Protein AF-A0A953AF83-F1 (afdb_monomer)

Sequence (81 aa)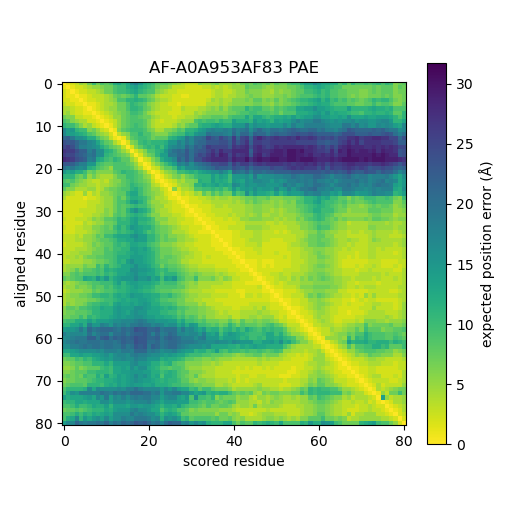:
NIVKRHQRPRPIQKASRMGGPQMIPGGIVEKPAPLPVSNVMVVCPTCKRPTRVGTVVKTVKDKTVRVRVCKREGCGQEIDR

pLDDT: mean 85.33, std 9.74, range [57.12, 96.12]

Secondary structure (DSSP, 8-state):
-EEEEEE--EE-TT--SSS--PEEP-EEEEEEPP--GGG--EEPTTT-SEE-EEEEEEEETTEEEEEEEE-STTT--BS--

Radius of gyration: 22.48 Å; Cα contacts (8 Å, |Δi|>4): 122; chains: 1; bounding box: 48×38×43 Å

Structure (mmCIF, N/CA/C/O backbone):
data_AF-A0A953AF83-F1
#
_entry.id   AF-A0A953AF83-F1
#
loop_
_atom_site.group_PDB
_atom_site.id
_atom_site.type_symbol
_atom_site.label_atom_id
_atom_site.label_alt_id
_atom_site.label_comp_id
_atom_site.label_asym_id
_atom_site.label_entity_id
_atom_site.label_seq_id
_atom_site.pdbx_PDB_ins_code
_atom_site.Cartn_x
_atom_site.Cartn_y
_atom_site.Cartn_z
_atom_site.occupancy
_atom_site.B_iso_or_equiv
_atom_site.auth_seq_id
_atom_site.auth_comp_id
_atom_site.auth_asym_id
_atom_site.auth_atom_id
_atom_site.pdbx_PDB_model_num
ATOM 1 N N . ASN A 1 1 ? 4.379 -7.281 -10.018 1.00 85.31 1 ASN A N 1
ATOM 2 C CA . ASN A 1 1 ? 4.025 -6.769 -11.356 1.00 85.31 1 ASN A CA 1
ATOM 3 C C . ASN A 1 1 ? 5.102 -5.781 -11.782 1.00 85.31 1 ASN A C 1
ATOM 5 O O . ASN A 1 1 ? 5.042 -4.632 -11.362 1.00 85.31 1 ASN A O 1
ATOM 9 N N . ILE A 1 2 ? 6.144 -6.244 -12.475 1.00 92.81 2 ILE A N 1
ATOM 10 C CA . ILE A 1 2 ? 7.306 -5.422 -12.849 1.00 92.81 2 ILE A CA 1
ATOM 11 C C . ILE A 1 2 ? 7.326 -5.315 -14.368 1.00 92.81 2 ILE A C 1
ATOM 13 O O . ILE A 1 2 ? 7.243 -6.329 -15.058 1.00 92.81 2 ILE A O 1
ATOM 17 N N . VAL A 1 3 ? 7.428 -4.091 -14.877 1.00 94.00 3 VAL A N 1
ATOM 18 C CA . VAL A 1 3 ? 7.537 -3.816 -16.309 1.00 94.00 3 VAL A CA 1
ATOM 19 C C . VAL A 1 3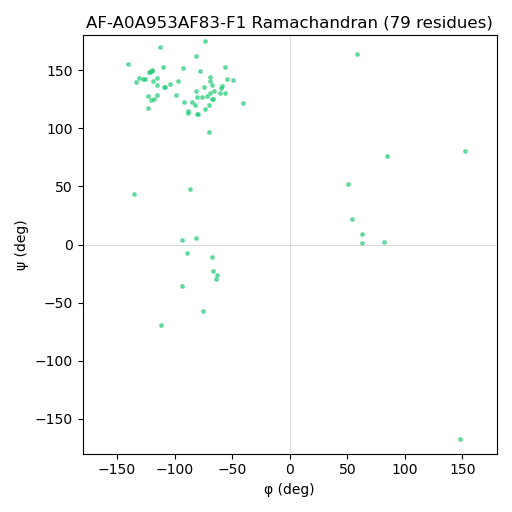 ? 8.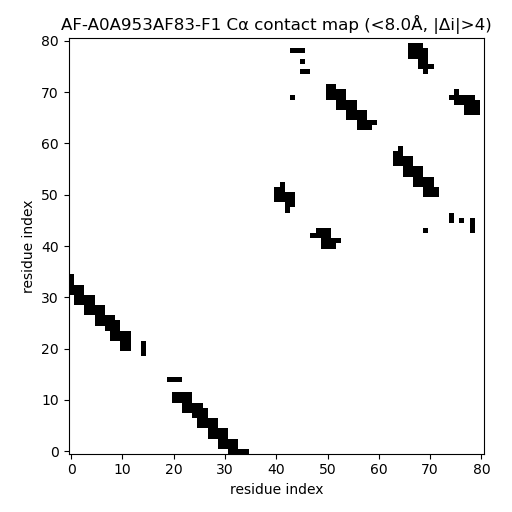845 -3.105 -16.608 1.00 94.00 3 VAL A C 1
ATOM 21 O O . VAL A 1 3 ? 9.283 -2.220 -15.870 1.00 94.00 3 VAL A O 1
ATOM 24 N N . LYS A 1 4 ? 9.458 -3.483 -17.726 1.00 94.06 4 LYS A N 1
ATOM 25 C CA . LYS A 1 4 ? 10.638 -2.813 -18.265 1.00 94.06 4 LYS A CA 1
ATOM 26 C C . LYS A 1 4 ? 10.188 -1.588 -19.051 1.00 94.06 4 LYS A C 1
ATOM 28 O O . LYS A 1 4 ? 9.425 -1.703 -20.008 1.00 94.06 4 LYS A O 1
ATOM 33 N N . ARG A 1 5 ? 10.645 -0.403 -18.646 1.00 90.81 5 ARG A N 1
ATOM 34 C CA . ARG A 1 5 ? 10.319 0.866 -19.301 1.00 90.81 5 ARG A CA 1
ATOM 35 C C . ARG A 1 5 ? 11.587 1.553 -19.778 1.00 90.81 5 ARG A C 1
ATOM 37 O O . ARG A 1 5 ? 12.463 1.877 -18.983 1.00 90.81 5 ARG A O 1
ATOM 44 N N . HIS A 1 6 ? 11.631 1.851 -21.069 1.00 92.56 6 HIS A N 1
ATOM 45 C CA . HIS A 1 6 ? 12.678 2.677 -21.653 1.00 92.56 6 HIS A CA 1
ATOM 46 C C . HIS A 1 6 ? 12.557 4.115 -21.136 1.00 92.56 6 HIS A C 1
ATOM 48 O O . HIS A 1 6 ? 11.496 4.743 -21.228 1.00 92.56 6 HIS A O 1
ATOM 54 N N . GLN A 1 7 ? 13.644 4.635 -20.577 1.00 89.31 7 GLN A N 1
ATOM 55 C CA . GLN A 1 7 ? 13.748 5.995 -20.073 1.00 89.31 7 GLN A CA 1
ATOM 56 C C . GLN A 1 7 ? 14.817 6.746 -20.863 1.00 89.31 7 GLN A C 1
ATOM 58 O O . GLN A 1 7 ? 15.960 6.306 -20.965 1.00 89.31 7 GLN A O 1
ATOM 63 N N . ARG A 1 8 ? 14.437 7.897 -21.426 1.00 86.31 8 ARG A N 1
ATOM 64 C CA . ARG A 1 8 ? 15.391 8.814 -22.059 1.00 86.31 8 ARG A CA 1
ATOM 65 C C . ARG A 1 8 ? 16.284 9.447 -20.981 1.00 86.31 8 ARG A C 1
ATOM 67 O O . ARG A 1 8 ? 15.757 9.730 -19.898 1.00 86.31 8 ARG A O 1
ATOM 74 N N . PRO A 1 9 ? 17.573 9.700 -21.265 1.00 87.00 9 PRO A N 1
ATOM 75 C CA . PRO A 1 9 ? 18.428 10.487 -20.383 1.00 87.00 9 PRO A CA 1
ATOM 76 C C . PRO A 1 9 ? 17.791 11.850 -20.089 1.00 87.00 9 PRO A C 1
ATOM 78 O O . PRO A 1 9 ? 17.146 12.435 -20.964 1.00 87.00 9 PRO A O 1
ATOM 81 N N . ARG A 1 10 ? 17.925 12.345 -18.856 1.00 84.88 10 ARG A N 1
ATOM 82 C CA . ARG A 1 10 ? 17.368 13.648 -18.447 1.00 84.88 10 ARG A CA 1
ATOM 83 C C . ARG A 1 10 ? 18.404 14.455 -17.666 1.00 84.88 10 ARG A C 1
ATOM 85 O O . ARG A 1 10 ? 19.089 13.866 -16.835 1.00 84.88 10 ARG A O 1
ATOM 92 N N . PRO A 1 11 ? 18.507 15.777 -17.875 1.00 81.12 11 PRO A N 1
ATOM 93 C CA . PRO A 1 11 ? 19.400 16.620 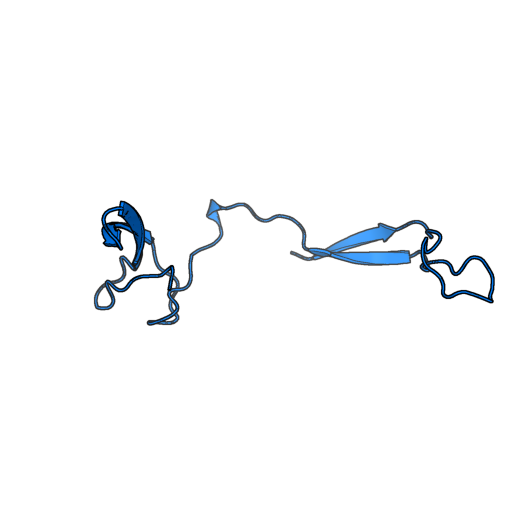-17.089 1.00 81.12 11 PRO A CA 1
ATOM 94 C C . PRO A 1 11 ? 18.919 16.715 -15.632 1.00 81.12 11 PRO A C 1
ATOM 96 O O . PRO A 1 11 ? 17.722 16.870 -15.369 1.00 81.12 11 PRO A O 1
ATOM 99 N N . ILE A 1 12 ? 19.847 16.624 -14.678 1.00 77.12 12 ILE A N 1
ATOM 100 C CA . ILE A 1 12 ? 19.585 16.815 -13.249 1.00 77.12 12 ILE A CA 1
ATOM 101 C C . ILE A 1 12 ? 19.518 18.321 -12.988 1.00 77.12 12 ILE A C 1
ATOM 103 O O . ILE A 1 12 ? 20.516 19.027 -13.074 1.00 77.12 12 ILE A O 1
ATOM 107 N N . GLN A 1 13 ? 18.332 18.824 -12.640 1.00 69.75 13 GLN A N 1
ATOM 108 C CA . GLN A 1 13 ? 18.079 20.260 -12.435 1.00 69.75 13 GLN A CA 1
ATOM 109 C C . GLN A 1 13 ? 18.805 20.865 -11.214 1.00 69.75 13 GLN A C 1
ATOM 111 O O . GLN A 1 13 ? 18.809 22.080 -11.049 1.00 69.75 13 GLN A O 1
ATOM 116 N N . LYS A 1 14 ? 19.401 20.038 -10.346 1.00 64.19 14 LYS A N 1
ATOM 117 C CA . LYS A 1 14 ? 20.123 20.456 -9.131 1.00 64.19 14 LYS A CA 1
ATOM 118 C C . LYS A 1 14 ? 21.455 19.715 -8.967 1.00 64.19 14 LYS A C 1
ATOM 120 O O . LYS A 1 14 ? 21.768 19.245 -7.877 1.00 64.19 14 LYS A O 1
ATOM 125 N N . ALA A 1 15 ? 22.214 19.564 -10.051 1.00 62.84 15 ALA A N 1
ATOM 126 C CA . ALA A 1 15 ? 23.614 19.161 -9.944 1.00 62.84 15 ALA A CA 1
ATOM 127 C C . ALA A 1 15 ? 24.359 20.225 -9.121 1.00 62.84 15 ALA A C 1
ATOM 129 O O . ALA A 1 15 ? 24.164 21.421 -9.343 1.00 62.84 15 ALA A O 1
ATOM 130 N N . SER A 1 16 ? 25.113 19.807 -8.107 1.00 63.34 16 SER A N 1
ATOM 131 C CA . SER A 1 16 ? 25.778 20.701 -7.157 1.00 63.34 16 SER A CA 1
ATOM 132 C C . SER A 1 16 ? 2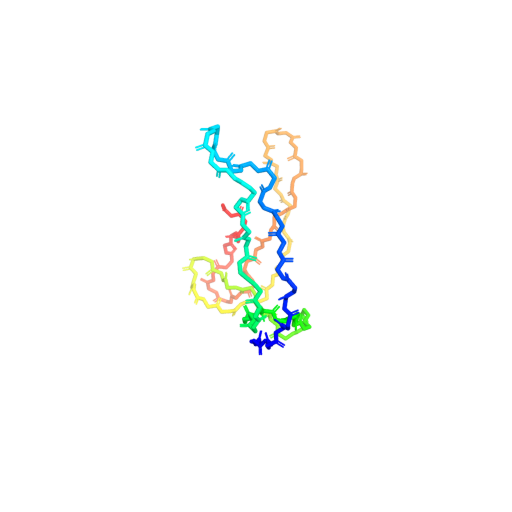6.551 21.818 -7.860 1.00 63.34 16 SER A C 1
ATOM 134 O O . SER A 1 16 ? 27.187 21.597 -8.889 1.00 63.34 16 SER A O 1
ATOM 136 N N . ARG A 1 17 ? 26.498 23.018 -7.269 1.00 61.00 17 ARG A N 1
ATOM 137 C CA . ARG A 1 17 ? 27.288 24.199 -7.644 1.00 61.00 17 ARG A CA 1
ATOM 138 C C . ARG A 1 17 ? 28.719 23.756 -7.982 1.00 61.00 17 ARG A C 1
ATOM 140 O O . ARG A 1 17 ? 29.373 23.199 -7.110 1.00 61.00 17 ARG A O 1
ATOM 147 N N . MET A 1 18 ? 29.176 24.038 -9.204 1.00 59.66 18 MET A N 1
ATOM 148 C CA . MET A 1 18 ? 30.501 23.702 -9.762 1.00 59.66 18 MET A CA 1
ATOM 149 C C . MET A 1 18 ? 30.633 22.291 -10.374 1.00 59.66 18 MET A C 1
ATOM 151 O O . MET A 1 18 ? 31.272 21.415 -9.803 1.00 59.66 18 MET A O 1
ATOM 155 N N . GLY A 1 19 ? 30.095 22.083 -11.586 1.00 57.12 19 GLY A N 1
ATOM 156 C CA . GLY A 1 19 ? 30.496 20.947 -12.433 1.00 57.12 19 GLY A CA 1
ATOM 157 C C . GLY A 1 19 ? 29.435 20.429 -13.404 1.00 57.12 19 GLY A C 1
ATOM 158 O O . GLY A 1 19 ? 28.828 19.407 -13.125 1.00 57.12 19 GLY A O 1
ATOM 159 N N . GLY A 1 20 ? 29.265 21.094 -14.557 1.00 65.31 20 GLY A N 1
ATOM 160 C CA . GLY A 1 20 ? 28.553 20.590 -15.748 1.00 65.31 20 GLY A CA 1
ATOM 161 C C . GLY A 1 20 ? 27.070 20.182 -15.586 1.00 65.31 20 GLY A C 1
ATOM 162 O O . GLY A 1 20 ? 26.565 19.980 -14.484 1.00 65.31 20 GLY A O 1
ATOM 163 N N . PRO A 1 21 ? 26.312 20.043 -16.689 1.00 64.69 21 PRO A N 1
ATOM 164 C CA . PRO A 1 21 ? 24.987 19.435 -16.634 1.00 64.69 21 PRO A CA 1
ATOM 165 C C . PRO A 1 21 ? 25.126 17.931 -16.350 1.00 64.69 21 PRO A C 1
ATOM 167 O O . PRO A 1 21 ? 25.360 17.126 -17.248 1.00 64.69 21 PRO A O 1
ATOM 170 N N . GLN A 1 22 ? 24.987 17.536 -15.086 1.00 69.69 22 GLN A N 1
ATOM 171 C CA . GLN A 1 22 ? 24.947 16.128 -14.688 1.00 69.69 22 GLN A CA 1
ATOM 172 C C . GLN A 1 22 ? 23.661 15.491 -15.246 1.00 69.69 22 GLN A C 1
ATOM 174 O O . GLN A 1 22 ? 22.561 16.004 -15.032 1.00 69.69 22 GLN A O 1
ATOM 179 N N . MET A 1 23 ? 23.779 14.400 -16.005 1.00 76.25 23 MET A N 1
ATOM 180 C CA . MET A 1 23 ? 22.640 13.719 -16.633 1.00 76.25 23 MET A CA 1
ATOM 181 C C . MET A 1 23 ? 22.284 12.436 -15.881 1.00 76.25 23 MET A C 1
ATOM 183 O O . MET A 1 23 ? 23.160 11.651 -15.533 1.00 76.25 23 MET A O 1
ATOM 187 N N . ILE A 1 24 ? 20.988 12.187 -15.687 1.00 80.56 24 ILE A N 1
ATOM 188 C CA . ILE A 1 24 ? 20.482 10.868 -15.301 1.00 80.56 24 ILE A CA 1
ATOM 189 C C . ILE A 1 24 ? 20.669 9.954 -16.516 1.00 80.56 24 ILE A C 1
ATOM 191 O O . ILE A 1 24 ? 20.085 10.260 -17.568 1.00 80.56 24 ILE A O 1
ATOM 195 N N . PRO A 1 25 ? 21.446 8.860 -16.405 1.00 78.31 25 PRO A N 1
ATOM 196 C CA . PRO A 1 25 ? 21.624 7.934 -17.509 1.00 78.31 25 PRO A CA 1
ATOM 197 C C . PRO A 1 25 ? 20.268 7.358 -17.925 1.00 78.31 25 PRO A C 1
ATOM 199 O O . PRO A 1 25 ? 19.426 7.003 -17.096 1.00 78.31 25 PRO A O 1
ATOM 202 N N . GLY A 1 26 ? 20.037 7.330 -19.236 1.00 84.25 26 GLY A N 1
ATOM 203 C CA . GLY A 1 26 ? 18.893 6.636 -19.814 1.00 84.25 26 GLY A CA 1
ATOM 204 C C . GLY A 1 26 ? 19.092 5.124 -19.777 1.00 84.25 26 GLY A C 1
ATOM 205 O O . GLY A 1 26 ? 20.150 4.628 -19.404 1.00 84.25 26 GLY A O 1
ATOM 206 N N . GLY A 1 27 ? 18.071 4.383 -20.191 1.00 89.81 27 GLY A N 1
ATOM 207 C CA . GLY A 1 27 ? 18.153 2.930 -20.280 1.00 89.81 27 GLY A CA 1
ATOM 208 C C . GLY A 1 27 ? 16.828 2.246 -19.998 1.00 89.81 27 GLY A C 1
ATOM 209 O O . GLY A 1 27 ? 15.765 2.873 -19.971 1.00 89.81 27 GLY A O 1
ATOM 210 N N . ILE A 1 28 ? 16.902 0.936 -19.803 1.00 90.69 28 ILE A N 1
ATOM 211 C CA . ILE A 1 28 ? 15.757 0.109 -19.441 1.00 90.69 28 ILE A CA 1
ATOM 212 C C . ILE A 1 28 ? 15.656 0.102 -17.918 1.00 90.69 28 ILE A C 1
ATOM 214 O O . ILE A 1 28 ? 16.533 -0.421 -17.239 1.00 90.69 28 ILE A O 1
ATOM 218 N N . VAL A 1 29 ? 14.588 0.695 -17.387 1.00 90.31 29 VAL A N 1
ATOM 219 C CA . VAL A 1 29 ? 14.328 0.771 -15.945 1.00 90.31 29 VAL A CA 1
ATOM 220 C C . VAL A 1 29 ? 13.167 -0.147 -15.597 1.00 90.31 29 VAL A C 1
ATOM 222 O O . VAL A 1 29 ? 12.135 -0.137 -16.271 1.00 90.31 29 VAL A O 1
ATOM 225 N N . GLU A 1 30 ? 13.307 -0.911 -14.523 1.00 92.44 30 GLU A N 1
ATOM 226 C CA . GLU A 1 30 ? 12.221 -1.713 -13.968 1.00 92.44 30 GLU A CA 1
ATOM 227 C C . GLU A 1 30 ? 11.303 -0.836 -13.116 1.00 92.44 30 GLU A C 1
ATOM 229 O O . GLU A 1 30 ? 11.754 -0.102 -12.235 1.00 92.44 30 GLU A O 1
ATOM 234 N N . LYS A 1 31 ? 9.999 -0.863 -13.406 1.00 91.38 31 LYS A N 1
ATOM 235 C CA . LYS A 1 31 ? 8.992 -0.091 -12.669 1.00 91.38 31 LYS A CA 1
ATOM 236 C C . LYS A 1 31 ? 7.823 -0.986 -12.270 1.00 91.38 31 LYS A C 1
ATOM 238 O O . LYS A 1 31 ? 7.443 -1.863 -13.049 1.00 91.38 31 LYS A O 1
ATOM 243 N N . PRO A 1 32 ? 7.227 -0.777 -11.084 1.00 94.25 32 PRO A N 1
ATOM 244 C CA . PRO A 1 32 ? 6.017 -1.485 -10.710 1.00 94.25 32 PRO A CA 1
ATOM 245 C C . PRO A 1 32 ? 4.871 -1.057 -11.631 1.00 94.25 32 PRO A C 1
ATOM 247 O O . PRO A 1 32 ? 4.659 0.134 -11.866 1.00 94.25 32 PRO A O 1
ATOM 250 N N . ALA A 1 33 ? 4.140 -2.031 -12.158 1.00 94.88 33 ALA A N 1
ATOM 251 C CA . ALA A 1 33 ? 2.923 -1.792 -12.918 1.00 94.88 33 ALA A CA 1
ATOM 252 C C . ALA A 1 33 ? 1.682 -1.853 -12.009 1.00 94.88 33 ALA A C 1
ATOM 254 O O . ALA A 1 33 ? 1.700 -2.569 -10.999 1.00 94.88 33 ALA A O 1
ATOM 255 N N . PRO A 1 34 ? 0.602 -1.126 -12.358 1.00 94.38 34 PRO A N 1
ATOM 256 C CA . PRO A 1 34 ? -0.640 -1.130 -11.593 1.00 94.38 34 PRO A CA 1
ATOM 257 C C . PRO A 1 34 ? -1.221 -2.537 -11.423 1.00 94.38 34 PRO A C 1
ATOM 259 O O . PRO A 1 34 ? -1.022 -3.417 -12.261 1.00 94.38 34 PRO A O 1
ATOM 262 N N . LEU A 1 35 ? -1.966 -2.740 -10.341 1.00 94.75 35 LEU A N 1
ATOM 263 C CA . LEU A 1 35 ? -2.744 -3.951 -10.096 1.00 94.75 35 LEU A CA 1
ATOM 264 C C . LEU A 1 35 ? -4.203 -3.564 -9.824 1.00 94.75 35 LEU A C 1
ATOM 266 O O . LEU A 1 35 ? -4.435 -2.546 -9.167 1.00 94.75 35 LEU A O 1
ATOM 270 N N . PRO A 1 36 ? -5.184 -4.355 -10.295 1.00 96.12 36 PRO A N 1
ATOM 271 C CA . PRO A 1 36 ? -6.585 -4.143 -9.953 1.00 96.12 36 PRO A CA 1
ATOM 272 C C . PRO A 1 36 ? -6.805 -4.204 -8.440 1.00 96.12 36 PRO A C 1
ATOM 274 O O . PRO A 1 36 ? -6.314 -5.112 -7.768 1.00 96.12 36 PRO A O 1
ATOM 277 N N . VAL A 1 37 ? -7.594 -3.266 -7.910 1.00 93.50 37 VAL A N 1
ATOM 278 C CA . VAL A 1 37 ? -7.879 -3.175 -6.467 1.00 93.50 37 VAL A CA 1
ATOM 279 C C . VAL A 1 37 ? -8.626 -4.403 -5.930 1.00 93.50 37 VAL A C 1
ATOM 281 O O . VAL A 1 37 ? -8.485 -4.750 -4.763 1.00 93.50 37 VAL A O 1
ATOM 284 N N . SER A 1 38 ? -9.375 -5.108 -6.781 1.00 94.06 38 SER A N 1
ATOM 285 C CA . SER A 1 38 ? -10.073 -6.352 -6.432 1.00 94.06 38 SER A CA 1
ATOM 286 C C . SER A 1 38 ? -9.133 -7.516 -6.109 1.00 94.06 38 SER A C 1
ATOM 288 O O . SER A 1 38 ? -9.536 -8.445 -5.417 1.00 94.06 38 SER A O 1
ATOM 290 N N . ASN A 1 39 ? -7.891 -7.474 -6.602 1.00 94.44 39 ASN A N 1
ATOM 291 C CA . ASN A 1 39 ? -6.934 -8.576 -6.486 1.00 94.44 39 ASN A CA 1
ATOM 292 C C . ASN A 1 39 ? -6.025 -8.441 -5.256 1.00 94.44 39 ASN A C 1
ATOM 294 O O . ASN A 1 39 ? -5.102 -9.236 -5.082 1.00 94.44 39 ASN A O 1
ATOM 298 N N . VAL A 1 40 ? -6.252 -7.430 -4.414 1.00 93.94 40 VAL A N 1
ATOM 299 C CA . VAL A 1 40 ? -5.462 -7.175 -3.207 1.00 93.94 40 VAL A CA 1
ATOM 300 C C . VAL A 1 40 ? -6.346 -7.201 -1.963 1.00 93.94 40 VAL A C 1
ATOM 302 O O . VAL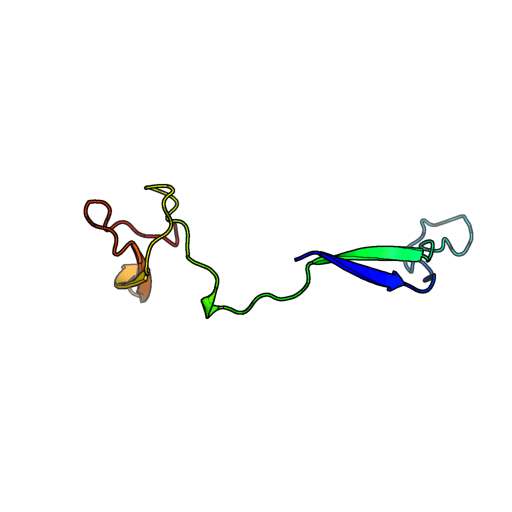 A 1 40 ? -7.518 -6.832 -1.994 1.00 93.94 40 VAL A O 1
ATOM 305 N N . MET A 1 41 ? -5.772 -7.632 -0.840 1.00 93.00 41 MET A N 1
ATOM 306 C CA . MET A 1 41 ? -6.432 -7.633 0.467 1.00 93.00 41 MET A CA 1
ATOM 307 C C . MET A 1 41 ? -5.625 -6.827 1.477 1.00 93.00 41 MET A C 1
ATOM 309 O O . MET A 1 41 ? -4.396 -6.797 1.430 1.00 93.00 41 MET A O 1
ATOM 313 N N . VAL A 1 42 ? -6.322 -6.208 2.431 1.00 92.31 42 VAL A N 1
ATOM 314 C CA . VAL A 1 42 ? -5.679 -5.496 3.537 1.00 92.31 42 VAL A CA 1
ATOM 315 C C . VAL A 1 42 ? -5.155 -6.510 4.548 1.00 92.31 42 VAL A C 1
ATOM 317 O O . VAL A 1 42 ? -5.898 -7.366 5.040 1.00 92.31 42 VAL A O 1
ATOM 320 N N . VAL A 1 43 ? -3.873 -6.401 4.879 1.00 91.94 43 VAL A N 1
ATOM 321 C CA . VAL A 1 43 ? -3.262 -7.175 5.959 1.00 91.94 43 VAL A CA 1
ATOM 322 C C . VAL A 1 43 ? -3.497 -6.435 7.269 1.00 91.94 43 VAL A C 1
ATOM 324 O O . VAL A 1 43 ? -3.128 -5.272 7.407 1.00 91.94 43 VAL A O 1
ATOM 327 N N . CYS A 1 44 ? -4.136 -7.099 8.231 1.00 91.38 44 CYS A N 1
ATOM 328 C CA . CYS A 1 44 ? -4.364 -6.512 9.548 1.00 91.38 44 CYS A CA 1
ATOM 329 C C . CYS A 1 44 ? -3.032 -6.451 10.326 1.00 91.38 44 CYS A C 1
ATOM 331 O O . CYS A 1 44 ? -2.388 -7.495 10.459 1.00 91.38 44 CYS A O 1
ATOM 333 N N . PRO A 1 45 ? -2.628 -5.290 10.881 1.00 90.75 45 PRO A N 1
ATOM 334 C CA . PRO A 1 45 ? -1.353 -5.154 11.594 1.00 90.75 45 PRO A CA 1
ATOM 335 C C . PRO A 1 45 ? -1.286 -6.020 12.861 1.00 90.75 45 PRO A C 1
ATOM 337 O O . PRO A 1 45 ? -0.216 -6.511 13.210 1.00 90.75 45 PRO A O 1
ATOM 340 N N . THR A 1 46 ? -2.427 -6.278 13.510 1.00 89.88 46 THR A N 1
ATOM 341 C CA . THR A 1 46 ? -2.497 -7.117 14.713 1.00 89.88 46 THR A CA 1
ATOM 342 C C . THR A 1 46 ? -2.374 -8.602 14.395 1.00 89.88 46 THR A C 1
ATOM 344 O O . THR A 1 46 ? -1.505 -9.282 14.932 1.00 89.88 46 THR A O 1
ATOM 347 N N . CYS A 1 47 ? -3.251 -9.143 13.539 1.00 89.88 47 CYS A N 1
ATOM 348 C CA . CYS A 1 47 ? -3.275 -10.589 13.293 1.00 89.88 47 CYS A CA 1
ATOM 349 C C . CYS A 1 47 ? -2.352 -11.036 12.149 1.00 89.88 47 CYS A C 1
ATOM 351 O O . CYS A 1 47 ? -2.199 -12.240 11.947 1.00 89.88 47 CYS A O 1
ATOM 353 N N . LYS A 1 48 ? -1.748 -10.092 11.408 1.00 90.75 48 LYS A N 1
ATOM 354 C CA . LYS A 1 48 ? -0.838 -10.310 10.265 1.00 90.75 48 LYS A CA 1
ATOM 355 C C . LYS A 1 48 ? -1.410 -11.209 9.166 1.00 90.75 48 LYS A C 1
ATOM 357 O O . LYS A 1 48 ? -0.670 -11.796 8.383 1.00 90.75 48 LYS A O 1
ATOM 362 N N . ARG A 1 49 ? -2.737 -11.333 9.103 1.00 90.81 49 ARG A N 1
ATOM 363 C CA . ARG A 1 49 ? -3.442 -12.139 8.097 1.00 90.81 49 ARG A CA 1
ATOM 364 C C . ARG A 1 49 ? -4.190 -11.206 7.136 1.00 90.81 49 ARG A C 1
ATOM 366 O O . ARG A 1 49 ? -4.549 -10.096 7.541 1.00 90.81 49 ARG A O 1
ATOM 373 N N . PRO A 1 50 ? -4.430 -11.618 5.880 1.00 92.62 50 PRO A N 1
ATOM 374 C CA . PRO A 1 50 ? -5.275 -10.869 4.956 1.00 92.62 50 PRO A CA 1
ATOM 375 C C . PRO A 1 50 ? -6.734 -10.933 5.419 1.00 92.62 50 PRO A C 1
ATOM 377 O O . PRO A 1 50 ? -7.247 -12.008 5.739 1.00 92.62 50 PRO A O 1
ATOM 380 N N . THR A 1 51 ? -7.406 -9.784 5.495 1.00 93.06 51 THR A N 1
ATOM 381 C CA . THR A 1 51 ? -8.761 -9.682 6.060 1.00 93.06 51 THR A CA 1
ATOM 382 C C . THR A 1 51 ? -9.642 -8.725 5.263 1.00 93.06 51 THR A C 1
ATOM 384 O O . THR A 1 51 ? -9.153 -7.811 4.600 1.00 93.06 51 THR A O 1
ATOM 387 N N . ARG A 1 52 ? -10.964 -8.928 5.335 1.00 92.31 52 ARG A N 1
ATOM 388 C CA . ARG A 1 52 ? -11.933 -7.920 4.886 1.00 92.31 52 ARG A CA 1
ATOM 389 C C . ARG A 1 52 ? -12.061 -6.822 5.938 1.00 92.31 52 ARG A C 1
ATOM 391 O O . ARG A 1 52 ? -11.952 -7.078 7.137 1.00 92.31 52 ARG A O 1
ATOM 398 N N . VAL A 1 53 ? -12.348 -5.614 5.470 1.00 92.88 53 VAL A N 1
ATOM 399 C CA . VAL A 1 53 ? -12.478 -4.427 6.313 1.00 92.88 53 VAL A CA 1
ATOM 400 C C . VAL A 1 53 ? -13.947 -4.156 6.651 1.00 92.88 53 VAL A C 1
ATOM 402 O O . VAL A 1 53 ? -14.839 -4.339 5.820 1.00 92.88 53 VAL A O 1
ATOM 405 N N . GLY A 1 54 ? -14.207 -3.735 7.885 1.00 90.81 54 GLY A N 1
ATOM 406 C CA . GLY A 1 54 ? -15.449 -3.105 8.330 1.00 90.81 54 GLY A CA 1
ATOM 407 C C . GLY A 1 54 ? -15.215 -1.654 8.712 1.00 90.81 54 GLY A C 1
ATOM 408 O O . GLY A 1 54 ? -14.074 -1.213 8.806 1.00 90.81 54 GLY A O 1
ATOM 409 N N . THR A 1 55 ? -16.288 -0.907 8.933 1.00 91.06 55 THR A N 1
ATOM 410 C CA . THR A 1 55 ? -16.199 0.489 9.367 1.00 91.06 55 THR A CA 1
ATOM 411 C C . THR A 1 55 ? -16.956 0.646 10.670 1.00 91.06 55 THR A C 1
ATOM 413 O O . THR A 1 55 ? -18.117 0.251 10.746 1.00 91.06 55 THR A O 1
ATOM 416 N N . VAL A 1 56 ? -16.297 1.220 11.672 1.00 88.69 56 VAL A N 1
ATOM 417 C CA . VAL A 1 56 ? -16.894 1.572 12.964 1.00 88.69 56 VAL A CA 1
ATOM 418 C C . VAL A 1 56 ? -16.761 3.077 13.153 1.00 88.69 56 VAL A C 1
ATOM 420 O O . VAL A 1 56 ? -15.861 3.710 12.600 1.00 88.69 56 VAL A O 1
ATOM 423 N N . VAL A 1 57 ? -17.701 3.663 13.882 1.00 88.81 57 VAL A N 1
ATOM 424 C CA . VAL A 1 57 ? -17.694 5.082 14.221 1.00 88.81 57 VAL A CA 1
ATOM 425 C C . VAL A 1 57 ? -17.147 5.233 15.635 1.00 88.81 57 VAL A C 1
ATOM 427 O O . VAL A 1 57 ? -17.622 4.562 16.549 1.00 88.81 57 VAL A O 1
ATOM 430 N N . LYS A 1 58 ? -16.153 6.102 15.813 1.00 82.94 58 LYS A N 1
ATOM 431 C CA . LYS A 1 58 ? -15.604 6.456 17.123 1.00 82.94 58 LYS A CA 1
ATOM 432 C C . LYS A 1 58 ? -15.594 7.963 17.311 1.00 82.94 58 LYS A C 1
ATOM 434 O O . LYS A 1 58 ? -15.294 8.712 16.384 1.00 82.94 58 LYS A O 1
ATOM 439 N N . THR A 1 59 ? -15.878 8.400 18.526 1.00 84.06 59 THR A N 1
ATOM 440 C CA . THR A 1 59 ? -15.717 9.788 18.952 1.00 84.06 59 THR A CA 1
ATOM 441 C C . THR A 1 59 ? -14.300 9.979 19.477 1.00 84.06 59 THR A C 1
ATOM 443 O O . THR A 1 59 ? -13.907 9.375 20.473 1.00 84.06 59 THR A O 1
ATOM 446 N N . VAL A 1 60 ? -13.514 10.802 18.788 1.00 80.12 60 VAL A N 1
ATOM 447 C CA . VAL A 1 60 ? -12.153 11.167 19.193 1.00 80.12 60 VAL A CA 1
ATOM 448 C C . VAL A 1 60 ? -12.102 12.685 19.295 1.00 80.12 60 VAL A C 1
ATOM 450 O O . VAL A 1 60 ? -12.299 13.366 18.291 1.00 80.12 60 VAL A O 1
ATOM 453 N N . LYS A 1 61 ? -11.836 13.217 20.497 1.00 80.31 61 LYS A N 1
ATOM 454 C CA . LYS A 1 61 ? -11.755 14.670 20.758 1.00 80.31 61 LYS A CA 1
ATOM 455 C C . LYS A 1 61 ? -12.989 15.424 20.228 1.00 80.31 61 LYS A C 1
ATOM 457 O O . LYS A 1 61 ? -12.858 16.330 19.408 1.00 80.31 61 LYS A O 1
ATOM 462 N N . ASP A 1 62 ? -14.176 14.946 20.608 1.00 82.06 62 ASP A N 1
ATOM 463 C CA . ASP A 1 62 ? -15.494 15.493 20.233 1.00 82.06 62 ASP A CA 1
ATOM 464 C C . ASP A 1 62 ? -15.829 15.468 18.732 1.00 82.06 62 ASP A C 1
ATOM 466 O O . ASP A 1 62 ? -16.853 15.994 18.298 1.00 82.06 62 ASP A O 1
ATOM 470 N N . LYS A 1 63 ? -15.000 14.801 17.918 1.00 82.69 63 LYS A N 1
ATOM 471 C CA . LYS A 1 63 ? -15.244 14.590 16.490 1.00 82.69 63 LYS A CA 1
ATOM 472 C C . LYS A 1 63 ? -15.579 13.136 16.213 1.00 82.69 63 LYS A C 1
ATOM 474 O O . LYS A 1 63 ? -14.925 12.214 16.697 1.00 82.69 63 LYS A O 1
ATOM 479 N N . THR A 1 64 ? -16.597 12.943 15.386 1.00 85.38 64 THR A N 1
ATOM 480 C CA . THR A 1 64 ? -17.018 11.624 14.919 1.00 85.38 64 THR A CA 1
ATOM 481 C C . THR A 1 64 ? -16.109 11.191 13.768 1.00 85.38 64 THR A C 1
ATOM 483 O O . THR A 1 64 ? -16.133 11.794 12.697 1.00 85.38 64 THR A O 1
ATOM 486 N N . VAL A 1 65 ? -15.297 10.156 13.983 1.00 88.12 65 VAL A N 1
ATOM 487 C CA . VAL A 1 65 ? -14.345 9.618 13.001 1.00 88.12 65 VAL A CA 1
ATOM 488 C C . VAL A 1 65 ? -14.747 8.196 12.622 1.00 88.12 65 VAL A C 1
ATOM 490 O O . VAL A 1 65 ? -15.122 7.381 13.466 1.00 88.12 65 VAL A O 1
ATOM 493 N N . ARG A 1 66 ? -14.673 7.887 11.326 1.00 88.25 66 ARG A N 1
ATOM 494 C CA . ARG A 1 66 ? -14.884 6.535 10.801 1.00 88.25 66 ARG A CA 1
ATOM 495 C C . ARG A 1 66 ? -13.542 5.820 10.733 1.00 88.25 66 ARG A C 1
ATOM 497 O O . ARG A 1 66 ? -12.640 6.286 10.045 1.00 88.25 66 ARG A O 1
ATOM 504 N N . VAL A 1 67 ? -13.439 4.686 11.409 1.00 90.31 67 VAL A N 1
ATOM 505 C CA . VAL A 1 67 ? -12.221 3.873 11.494 1.00 90.31 67 VAL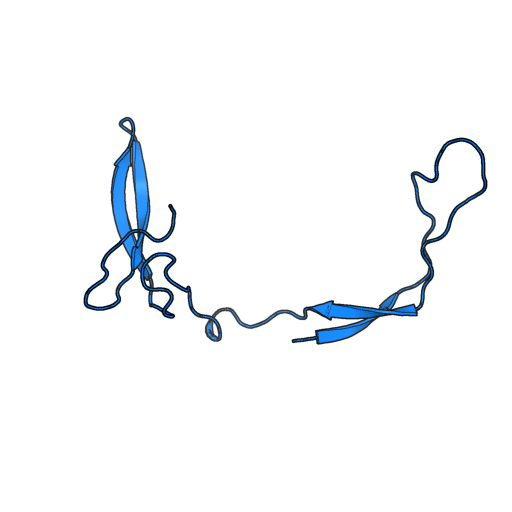 A CA 1
ATOM 506 C C . VAL A 1 67 ? -12.439 2.516 10.839 1.00 90.31 67 VAL A C 1
ATOM 508 O O . VAL A 1 67 ? -13.534 1.941 10.907 1.00 90.31 67 VAL A O 1
ATOM 511 N N . ARG A 1 68 ? -11.403 1.994 10.175 1.00 92.56 68 ARG A N 1
ATOM 512 C CA . ARG A 1 68 ? -11.433 0.653 9.585 1.00 92.56 68 ARG A CA 1
ATOM 513 C C . ARG A 1 68 ? -11.136 -0.402 10.646 1.00 92.56 68 ARG A C 1
ATOM 515 O O . ARG A 1 68 ? -10.152 -0.295 11.374 1.00 92.56 68 ARG A O 1
ATOM 522 N N . VAL A 1 69 ? -11.955 -1.449 10.694 1.00 93.12 69 VAL A N 1
ATOM 523 C CA . VAL A 1 69 ? -11.797 -2.589 11.610 1.00 93.12 69 VAL A CA 1
ATOM 524 C C . VAL A 1 69 ? -11.613 -3.899 10.856 1.00 93.12 69 VAL A C 1
ATOM 526 O O . VAL A 1 69 ? -12.140 -4.099 9.758 1.00 93.12 69 VAL A O 1
ATOM 529 N N . CYS A 1 70 ? -10.865 -4.811 11.458 1.00 94.12 70 CYS A N 1
ATOM 530 C CA . CYS A 1 70 ? -10.628 -6.154 10.956 1.00 94.12 70 CYS A CA 1
ATOM 531 C C . CYS A 1 70 ? -11.881 -7.029 11.143 1.00 94.12 70 CYS A C 1
ATOM 533 O O . CYS A 1 70 ? -12.263 -7.316 12.275 1.00 94.12 70 CYS A O 1
ATOM 535 N N . LYS A 1 71 ? -12.505 -7.506 10.051 1.00 90.94 71 LYS A N 1
ATOM 536 C CA . LYS A 1 71 ? -13.680 -8.412 10.118 1.00 90.94 71 LYS A CA 1
ATOM 537 C C . LYS A 1 71 ? -13.329 -9.882 10.354 1.00 90.94 71 LYS A C 1
ATOM 539 O O . LYS A 1 71 ? -14.193 -10.746 10.245 1.00 90.94 71 LYS A O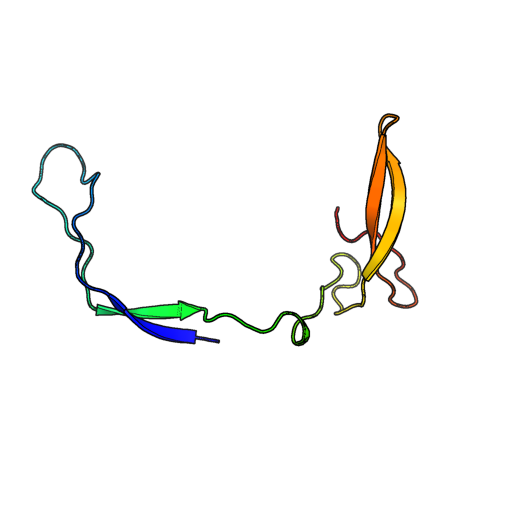 1
ATOM 544 N N . ARG A 1 72 ? -12.060 -10.201 10.585 1.00 89.00 72 ARG A N 1
ATOM 545 C CA . ARG A 1 72 ? -11.652 -11.587 10.801 1.00 89.00 72 ARG A CA 1
ATOM 546 C C . ARG A 1 72 ? -12.074 -12.045 12.190 1.00 89.00 72 ARG A C 1
ATOM 548 O O . ARG A 1 72 ? -11.865 -11.325 13.167 1.00 89.00 72 ARG A O 1
ATOM 555 N N . GLU A 1 73 ? -12.620 -13.252 12.251 1.00 83.12 73 GLU A N 1
ATOM 556 C CA . GLU A 1 73 ? -13.026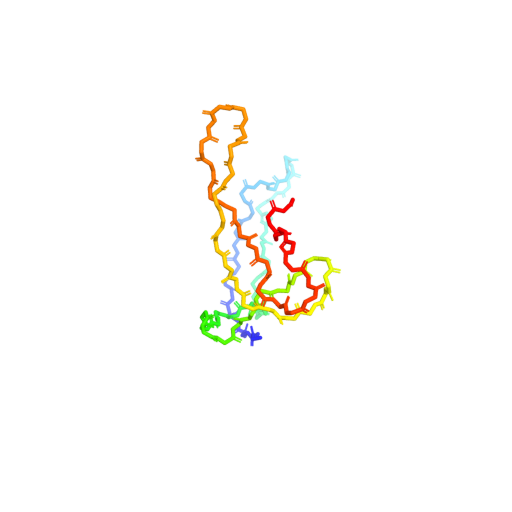 -13.890 13.499 1.00 83.12 73 GLU A CA 1
ATOM 557 C C . GLU A 1 73 ? -11.837 -13.964 14.467 1.00 83.12 73 GLU A C 1
ATOM 559 O O . GLU A 1 73 ? -10.720 -14.327 14.082 1.00 83.12 73 GLU A O 1
ATOM 564 N N . GLY A 1 74 ? -12.066 -13.525 15.706 1.00 82.25 74 GLY A N 1
ATOM 565 C CA . GLY A 1 74 ? -11.055 -13.487 16.766 1.00 82.25 74 GLY A CA 1
ATOM 566 C C . GLY A 1 74 ? -10.104 -12.281 16.765 1.00 82.25 74 GLY A C 1
ATOM 567 O O . GLY A 1 74 ? -9.217 -12.238 17.611 1.00 82.25 74 GLY A O 1
ATOM 568 N N . CYS A 1 75 ? -10.243 -11.300 15.860 1.00 84.44 75 CYS A N 1
ATOM 569 C CA . CYS A 1 75 ? -9.443 -10.067 15.908 1.00 84.44 75 CYS A CA 1
ATOM 570 C C . CYS A 1 75 ? -10.294 -8.838 16.244 1.00 84.44 75 CYS A C 1
ATOM 572 O O . CYS A 1 75 ? -10.124 -8.272 17.316 1.00 84.44 75 CYS A O 1
ATOM 574 N N . GLY A 1 76 ? -11.184 -8.398 15.345 1.00 82.44 76 GLY A N 1
ATOM 575 C CA . GLY A 1 76 ? -12.064 -7.241 15.583 1.00 82.44 76 GLY A CA 1
ATOM 576 C C . GLY A 1 76 ? -11.361 -5.889 15.797 1.00 82.44 76 GLY A C 1
ATOM 577 O O . GLY A 1 76 ? -12.031 -4.889 16.036 1.00 82.44 76 GLY A O 1
ATOM 578 N N . GLN A 1 77 ? -10.027 -5.835 15.722 1.00 87.25 77 GLN A N 1
ATOM 579 C CA . GLN A 1 77 ? -9.245 -4.643 16.052 1.00 87.25 77 GLN A CA 1
ATOM 580 C C . GLN A 1 77 ? -9.191 -3.624 14.911 1.00 87.25 77 GLN A C 1
ATOM 582 O O . GLN A 1 77 ? -9.445 -3.938 13.745 1.00 87.25 77 GLN A O 1
ATOM 587 N N . GLU A 1 78 ? -8.822 -2.396 15.264 1.00 88.25 78 GLU A N 1
ATOM 588 C CA . GLU A 1 78 ? -8.625 -1.294 14.326 1.00 88.25 78 GLU A CA 1
ATOM 589 C C . GLU A 1 78 ? -7.398 -1.504 13.443 1.00 88.25 78 GLU A C 1
ATOM 591 O O . GLU A 1 78 ? -6.358 -1.990 13.886 1.00 88.25 78 GLU A O 1
ATOM 596 N N . ILE A 1 79 ? -7.546 -1.134 12.175 1.00 87.12 79 ILE A N 1
ATOM 597 C CA . ILE A 1 79 ? -6.499 -1.250 11.160 1.00 87.12 79 ILE A CA 1
ATOM 598 C C . ILE A 1 79 ? -5.709 0.061 11.047 1.00 87.12 79 ILE A C 1
ATOM 600 O O . ILE A 1 79 ? -4.501 0.015 10.839 1.00 87.12 79 ILE A O 1
ATOM 604 N N . ASP A 1 80 ? -6.378 1.208 11.199 1.00 78.31 80 ASP A N 1
ATOM 605 C CA . ASP A 1 80 ? -5.820 2.557 10.997 1.00 78.31 80 ASP A CA 1
ATOM 606 C C . ASP A 1 80 ? -5.140 3.111 12.259 1.00 78.31 80 ASP A C 1
ATOM 608 O O . ASP A 1 80 ? -5.443 4.222 12.693 1.00 78.31 80 ASP A O 1
ATOM 612 N N . ARG A 1 81 ? -4.285 2.301 12.888 1.00 66.38 81 ARG A N 1
ATOM 613 C CA . ARG A 1 81 ? -3.547 2.701 14.091 1.00 66.38 81 ARG A CA 1
ATOM 614 C C . ARG A 1 81 ? -2.336 3.570 13.764 1.00 66.38 81 ARG A C 1
ATOM 616 O O . ARG A 1 81 ? -1.693 3.306 12.724 1.00 66.38 81 ARG A O 1
#

Foldseek 3Di:
DKDWDWFDKDFDPCDDDDDDRDIDDTDTDIDDDDDDPVVDFDQAPVVRDGADWDWDWDQDPNDTDIFIFGPDPPGRDTRPD

Mean predicted aligned error: 9.29 Å

Nearest PDB structures (foldseek):
  8c95-assembly1_U  TM=6.718E-01  e=2.062E-01  Escherichia coli
  7aoi-assembly1_AY  TM=6.969E-01  e=1.259E+00  Trypanosoma brucei
  6yxy-assembly1_AY  TM=6.809E-01  e=1.894E+00  Trypanosoma brucei brucei
  7ane-assembly1_O  TM=7.042E-01  e=2.256E+00  Leishmania major

Solvent-accessible surface area (backbone atoms only — not comparable to full-atom values): 5309 Å² total; per-residue (Å²): 104,77,39,82,41,83,41,78,60,43,74,46,94,76,52,65,92,86,70,74,86,41,61,46,82,48,46,80,40,82,41,81,50,90,73,67,74,87,82,60,70,53,62,33,82,85,80,72,40,75,37,57,77,42,79,47,80,45,77,55,95,94,38,84,42,82,43,45,22,34,65,43,88,96,64,63,43,71,56,82,118